Protein AF-A0A7W3VPL0-F1 (afdb_monomer_lite)

pLDDT: mean 86.55, std 11.06, range [45.59, 95.31]

Sequence (67 aa):
MCNNKREVHHKLPLDDGGTNDFSNLVLIKNDPYHQALTNYQKKVTKGMSAGESKTVTWYTMEGNIYP

Secondary structure (DSSP, 8-state):
-----EEEEESS-GGGT--S-GGGEEEEEIIIIIHHHHHHHHHHHTTPPTT--------PPP-----

Radius of gyration: 13.16 Å; chains: 1; bounding box: 36×17×41 Å

Foldseek 3Di:
DQDQDKDKDFLQDVVRVTDPDQVRIAIGRVPPPVVVLVVVVCVVCPPDDVPDDDDDDHDGDDHHDDD

Structure (mmCIF, N/CA/C/O backbone):
data_AF-A0A7W3VPL0-F1
#
_entry.id   AF-A0A7W3VPL0-F1
#
loop_
_atom_site.group_PDB
_atom_site.id
_atom_site.type_symbol
_atom_site.label_atom_id
_atom_site.label_alt_id
_atom_site.label_comp_id
_atom_site.label_asym_id
_atom_site.label_entity_id
_atom_site.label_seq_id
_atom_site.pdbx_PDB_ins_code
_atom_site.Cartn_x
_atom_site.Cartn_y
_atom_site.Cartn_z
_atom_site.occupancy
_atom_site.B_iso_or_equiv
_atom_site.auth_seq_id
_atom_site.auth_comp_id
_atom_site.auth_asym_id
_atom_site.auth_atom_id
_atom_site.pdbx_PDB_model_num
ATOM 1 N N . MET A 1 1 ? 1.331 2.450 -27.200 1.00 45.59 1 MET A N 1
ATOM 2 C CA . MET A 1 1 ? 2.616 2.649 -26.492 1.00 45.59 1 MET A CA 1
ATOM 3 C C . MET A 1 1 ? 2.455 2.100 -25.082 1.00 45.59 1 MET A C 1
ATOM 5 O O . MET A 1 1 ? 1.515 2.505 -24.413 1.00 45.59 1 MET A O 1
ATOM 9 N N . CYS A 1 2 ? 3.271 1.134 -24.652 1.00 52.25 2 CYS A N 1
ATOM 10 C CA . CYS A 1 2 ? 3.196 0.629 -23.277 1.00 52.25 2 CYS A CA 1
ATOM 11 C C . CYS A 1 2 ? 3.843 1.679 -22.366 1.00 52.25 2 CYS A C 1
ATOM 13 O O . CYS A 1 2 ? 5.026 1.976 -22.515 1.00 52.25 2 CYS A O 1
ATOM 15 N N . ASN A 1 3 ? 3.056 2.315 -21.502 1.00 58.06 3 ASN A N 1
ATOM 16 C CA . ASN A 1 3 ? 3.537 3.409 -20.668 1.00 58.06 3 ASN A CA 1
ATOM 17 C C . ASN A 1 3 ? 4.465 2.832 -19.582 1.00 58.06 3 ASN A C 1
ATOM 19 O O . ASN A 1 3 ? 4.028 2.032 -18.754 1.00 58.06 3 ASN A O 1
ATOM 23 N N . ASN A 1 4 ? 5.745 3.215 -19.580 1.00 75.62 4 ASN A N 1
ATOM 24 C CA . ASN A 1 4 ? 6.752 2.733 -18.620 1.00 75.62 4 ASN A CA 1
ATOM 25 C C . ASN A 1 4 ? 6.663 3.433 -17.251 1.00 75.62 4 ASN A C 1
ATOM 27 O O . ASN A 1 4 ? 7.618 3.416 -16.476 1.00 75.62 4 ASN A O 1
ATOM 31 N N . LYS A 1 5 ? 5.517 4.053 -16.941 1.00 87.88 5 LYS A N 1
ATOM 32 C CA . LYS A 1 5 ? 5.286 4.759 -15.681 1.00 87.88 5 LYS A CA 1
ATOM 33 C C . LYS A 1 5 ? 5.398 3.784 -14.507 1.00 87.88 5 LYS A C 1
ATOM 35 O O . LYS A 1 5 ? 4.683 2.778 -14.456 1.00 87.88 5 LYS A O 1
ATOM 40 N N . ARG A 1 6 ? 6.274 4.108 -13.558 1.00 89.56 6 ARG A N 1
ATOM 41 C CA . ARG A 1 6 ? 6.403 3.415 -12.276 1.00 89.56 6 ARG A CA 1
ATOM 42 C C . ARG A 1 6 ? 6.041 4.354 -11.135 1.00 89.56 6 ARG A C 1
ATOM 44 O O . ARG A 1 6 ? 6.231 5.560 -11.256 1.00 89.56 6 ARG A O 1
ATOM 51 N N . GLU A 1 7 ? 5.513 3.790 -10.062 1.00 91.25 7 GLU A N 1
ATOM 52 C CA . GLU A 1 7 ? 5.134 4.509 -8.845 1.00 91.25 7 GLU A CA 1
ATOM 53 C C . GLU A 1 7 ? 5.631 3.734 -7.623 1.00 91.25 7 GLU A C 1
ATOM 55 O O . GLU A 1 7 ? 5.855 2.520 -7.689 1.00 91.25 7 GLU A O 1
ATOM 60 N N . VAL A 1 8 ? 5.851 4.455 -6.526 1.00 91.69 8 VAL A N 1
ATOM 61 C CA . VAL A 1 8 ? 6.225 3.865 -5.240 1.00 91.69 8 VAL A CA 1
ATOM 62 C C . VAL A 1 8 ? 4.961 3.380 -4.538 1.00 91.69 8 VAL A C 1
ATOM 64 O O . VAL A 1 8 ? 3.965 4.098 -4.501 1.00 91.69 8 VAL A O 1
ATOM 67 N N . HIS A 1 9 ? 5.015 2.180 -3.968 1.00 91.75 9 HI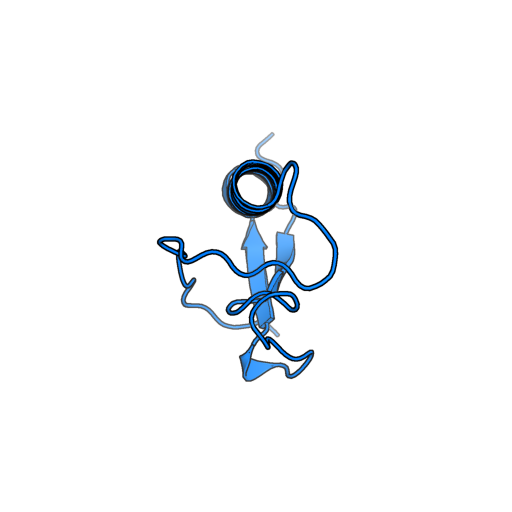S A N 1
ATOM 68 C CA . HIS A 1 9 ? 3.934 1.599 -3.176 1.00 91.75 9 HIS A CA 1
ATOM 69 C C . HIS A 1 9 ? 4.469 1.001 -1.874 1.00 91.75 9 HIS A C 1
ATOM 71 O O . HIS A 1 9 ? 5.623 0.569 -1.820 1.00 91.75 9 HIS A O 1
ATOM 77 N N . HIS A 1 10 ? 3.628 0.937 -0.843 1.00 92.75 10 HIS A N 1
ATOM 78 C CA . HIS A 1 10 ? 3.949 0.273 0.420 1.00 92.75 10 HIS A CA 1
ATOM 79 C C . HIS A 1 10 ? 3.730 -1.245 0.322 1.00 92.75 10 HIS A C 1
ATOM 81 O O . HIS A 1 10 ? 2.704 -1.692 -0.180 1.00 92.75 10 HIS A O 1
ATOM 87 N N . LYS A 1 11 ? 4.671 -2.058 0.811 1.00 90.56 11 LYS A N 1
ATOM 88 C CA . LYS A 1 11 ? 4.546 -3.527 0.850 1.00 90.56 11 LYS A CA 1
ATOM 89 C C . LYS A 1 11 ? 3.504 -3.954 1.889 1.00 90.56 11 LYS A C 1
ATOM 91 O O . LYS A 1 11 ? 2.619 -4.750 1.575 1.00 90.56 11 LYS A O 1
ATOM 96 N N . LEU A 1 12 ? 3.607 -3.386 3.092 1.00 91.06 12 LEU A N 1
ATOM 97 C CA . LEU A 1 12 ? 2.588 -3.400 4.139 1.00 91.06 12 LEU A CA 1
ATOM 98 C C . LEU A 1 12 ? 1.893 -2.026 4.150 1.00 91.06 12 LEU A C 1
ATOM 100 O O . LEU A 1 12 ? 2.591 -1.015 4.291 1.00 91.06 12 LEU A O 1
ATOM 104 N N . PRO A 1 13 ? 0.564 -1.947 3.970 1.00 91.31 13 PRO A N 1
ATOM 105 C CA . PRO A 1 13 ? -0.148 -0.676 3.914 1.00 91.31 13 PRO A CA 1
ATOM 106 C C . PRO A 1 13 ? -0.118 0.032 5.272 1.00 91.31 13 PRO A C 1
ATOM 108 O O . PRO A 1 13 ? -0.062 -0.607 6.320 1.00 91.31 13 PRO A O 1
ATOM 111 N N . LEU A 1 14 ? -0.201 1.365 5.258 1.00 92.00 14 LEU A N 1
ATOM 112 C CA . LEU A 1 14 ? -0.209 2.174 6.485 1.00 92.00 14 LEU A CA 1
ATOM 113 C C . LEU A 1 14 ? -1.379 1.812 7.418 1.00 92.00 14 LEU A C 1
ATOM 115 O O . LEU A 1 14 ? -1.214 1.819 8.634 1.00 92.00 14 LEU A O 1
ATOM 119 N N . ASP A 1 15 ? -2.526 1.435 6.846 1.00 89.44 15 ASP A N 1
ATOM 120 C CA . ASP A 1 15 ? -3.719 1.011 7.593 1.00 89.44 15 ASP A CA 1
ATOM 121 C C . ASP A 1 15 ? -3.500 -0.292 8.395 1.00 89.44 15 ASP A C 1
ATOM 123 O O . ASP A 1 15 ? -4.249 -0.562 9.328 1.00 89.44 15 ASP A O 1
ATOM 127 N N . ASP A 1 16 ? -2.478 -1.085 8.047 1.00 89.88 16 ASP A N 1
ATOM 128 C CA . ASP A 1 16 ? -2.106 -2.354 8.700 1.00 89.88 16 ASP A CA 1
ATOM 129 C C . ASP A 1 16 ? -0.734 -2.252 9.402 1.00 89.88 16 ASP A C 1
ATOM 131 O O . ASP A 1 16 ? -0.013 -3.231 9.572 1.00 89.88 16 ASP A O 1
ATOM 135 N N . GLY A 1 17 ? -0.330 -1.031 9.777 1.00 91.50 17 GLY A N 1
ATOM 136 C CA . GLY A 1 17 ? 0.908 -0.780 10.524 1.00 91.50 17 GLY A CA 1
ATOM 137 C C . GLY A 1 17 ? 2.173 -0.632 9.673 1.00 91.50 17 GLY A C 1
ATOM 138 O O . GLY A 1 17 ? 3.278 -0.622 10.216 1.00 91.50 17 GLY A O 1
ATOM 139 N N . GLY A 1 18 ? 2.042 -0.493 8.352 1.00 92.31 18 GLY A N 1
ATOM 140 C CA . GLY A 1 18 ? 3.153 -0.121 7.479 1.00 92.31 18 GLY A CA 1
ATOM 141 C C . GLY A 1 18 ? 3.795 1.218 7.858 1.00 92.31 18 GLY A C 1
ATOM 142 O O . GLY A 1 18 ? 3.143 2.116 8.388 1.00 92.31 18 GLY A O 1
ATOM 143 N N . THR A 1 19 ? 5.079 1.376 7.536 1.00 95.19 19 THR A N 1
ATOM 144 C CA . THR A 1 19 ? 5.843 2.616 7.757 1.00 95.19 19 THR A CA 1
ATOM 145 C C . THR A 1 19 ? 6.330 3.217 6.436 1.00 95.19 19 THR A C 1
ATOM 147 O O . THR A 1 19 ? 6.228 2.596 5.377 1.00 95.19 19 THR A O 1
ATOM 150 N N . ASN A 1 20 ? 6.898 4.424 6.490 1.00 93.75 20 ASN A N 1
ATOM 151 C CA . ASN A 1 20 ? 7.561 5.058 5.344 1.00 93.75 20 ASN A CA 1
ATOM 152 C C . ASN A 1 20 ? 9.038 4.648 5.193 1.00 93.75 20 ASN A C 1
ATOM 154 O O . ASN A 1 20 ? 9.774 5.286 4.440 1.00 93.75 20 ASN A O 1
ATOM 158 N N . ASP A 1 21 ? 9.487 3.609 5.902 1.00 93.50 21 ASP A N 1
ATOM 159 C CA . ASP A 1 21 ? 10.850 3.101 5.762 1.00 93.50 21 ASP A CA 1
ATOM 160 C C . ASP A 1 21 ? 11.072 2.535 4.357 1.00 93.50 21 ASP A C 1
ATOM 162 O O . ASP A 1 21 ? 10.220 1.827 3.819 1.00 93.50 21 ASP A O 1
ATOM 166 N N . PHE A 1 22 ? 12.249 2.776 3.772 1.00 90.94 22 PHE A N 1
ATOM 167 C CA . PHE A 1 22 ? 12.599 2.278 2.433 1.00 90.94 22 PHE A CA 1
ATOM 168 C C . PHE A 1 22 ? 12.448 0.756 2.291 1.00 90.94 22 PHE A C 1
ATOM 170 O O . PHE A 1 22 ? 12.138 0.266 1.207 1.00 90.94 22 PHE A O 1
ATOM 177 N N . SER A 1 23 ? 12.617 0.002 3.380 1.00 90.56 23 SER A N 1
ATOM 178 C CA . SER A 1 23 ? 12.388 -1.446 3.410 1.00 90.56 23 SER A CA 1
ATOM 179 C C . SER A 1 23 ? 10.925 -1.827 3.137 1.00 90.56 23 SER A C 1
ATOM 181 O O . SER A 1 23 ? 10.683 -2.874 2.526 1.00 90.56 23 SER A O 1
ATOM 183 N N . ASN A 1 24 ? 9.970 -0.969 3.517 1.00 91.88 24 ASN A N 1
ATOM 184 C CA . ASN A 1 24 ? 8.532 -1.132 3.293 1.00 91.88 24 ASN A CA 1
ATOM 185 C C . ASN A 1 24 ? 8.054 -0.537 1.959 1.00 91.88 24 ASN A C 1
ATOM 187 O O . ASN A 1 24 ? 6.869 -0.600 1.649 1.00 91.88 24 ASN A O 1
ATOM 191 N N . LEU A 1 25 ? 8.939 0.031 1.144 1.00 91.50 25 LEU A N 1
ATOM 192 C CA . LEU A 1 25 ? 8.570 0.641 -0.127 1.00 91.50 25 LEU A CA 1
ATOM 193 C C . LEU A 1 25 ? 9.073 -0.198 -1.308 1.00 91.50 25 LEU A C 1
ATOM 195 O O . LEU A 1 25 ? 10.102 -0.874 -1.238 1.00 91.50 25 LEU A O 1
ATOM 199 N N . VAL A 1 26 ? 8.335 -0.168 -2.414 1.00 91.12 26 VAL A N 1
ATOM 200 C CA . VAL A 1 26 ? 8.690 -0.859 -3.657 1.00 91.12 26 VAL A CA 1
ATOM 201 C C . VAL A 1 26 ? 8.325 -0.007 -4.867 1.00 91.12 26 VAL A C 1
ATOM 203 O O . VAL A 1 26 ? 7.298 0.669 -4.876 1.00 91.12 26 VAL A O 1
ATOM 206 N N . LEU A 1 27 ? 9.167 -0.038 -5.903 1.00 91.06 27 LEU A N 1
ATOM 207 C CA . LEU A 1 27 ? 8.887 0.617 -7.177 1.00 91.06 27 LEU A CA 1
ATOM 208 C C . LEU A 1 27 ? 8.199 -0.367 -8.129 1.00 91.06 27 LEU A C 1
ATOM 210 O O . LEU A 1 27 ? 8.812 -1.342 -8.565 1.00 91.06 27 LEU A O 1
ATOM 214 N N . ILE A 1 28 ? 6.952 -0.089 -8.507 1.00 89.62 28 ILE A N 1
ATOM 215 C CA . ILE A 1 28 ? 6.149 -0.997 -9.338 1.00 89.62 28 ILE A CA 1
ATOM 216 C C . ILE A 1 28 ? 5.584 -0.303 -10.570 1.00 89.62 28 ILE A C 1
ATOM 218 O O . ILE A 1 28 ? 5.400 0.913 -10.600 1.00 89.62 28 ILE A O 1
ATOM 222 N N . LYS A 1 29 ? 5.312 -1.076 -11.627 1.00 89.19 29 LYS A N 1
ATOM 223 C CA . LYS A 1 29 ? 4.662 -0.541 -12.830 1.00 89.19 29 LYS A CA 1
ATOM 224 C C . LYS A 1 29 ? 3.243 -0.094 -12.475 1.00 89.19 29 LYS A C 1
ATOM 226 O O . LYS A 1 29 ? 2.491 -0.852 -11.864 1.00 89.19 29 LYS A O 1
ATOM 231 N N . ASN A 1 30 ? 2.881 1.119 -12.893 1.00 88.38 30 ASN A N 1
ATOM 232 C CA . ASN A 1 30 ? 1.580 1.692 -12.569 1.00 88.38 30 ASN A CA 1
ATOM 233 C C . ASN A 1 30 ? 0.424 0.832 -13.119 1.00 88.38 30 ASN A C 1
ATOM 235 O O . ASN A 1 30 ? -0.515 0.495 -12.402 1.00 88.38 30 ASN A O 1
ATOM 239 N N . ASP A 1 31 ? 0.517 0.455 -14.395 1.00 85.88 31 ASP A N 1
ATOM 240 C CA . ASP A 1 31 ? -0.4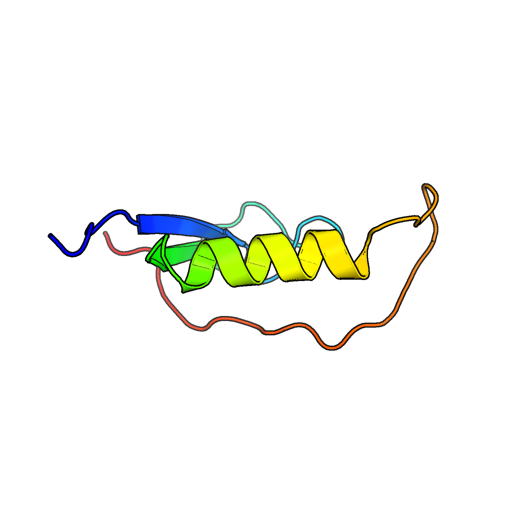80 -0.355 -15.098 1.00 85.88 31 ASP A CA 1
ATOM 241 C C . ASP A 1 31 ? 0.109 -1.729 -15.488 1.00 85.88 31 ASP A C 1
ATOM 243 O O . ASP A 1 31 ? 1.121 -1.764 -16.206 1.00 85.88 31 ASP A O 1
ATOM 247 N N . PRO A 1 32 ? -0.462 -2.860 -15.026 1.00 86.81 32 PRO A N 1
ATOM 248 C CA . PRO A 1 32 ? -1.713 -2.969 -14.254 1.00 86.81 32 PRO A CA 1
ATOM 249 C C . PRO A 1 32 ? -1.534 -3.001 -12.728 1.00 86.81 32 PRO A C 1
ATOM 251 O O . PRO A 1 32 ? -2.519 -2.943 -11.995 1.00 86.81 32 PRO A O 1
ATOM 254 N N . TYR A 1 33 ? -0.304 -3.135 -12.228 1.00 89.25 33 TYR A N 1
ATOM 255 C CA . TYR A 1 33 ? -0.077 -3.634 -10.869 1.00 89.25 33 TYR A CA 1
ATOM 256 C C . TYR A 1 33 ? -0.438 -2.636 -9.763 1.00 89.25 33 TYR A C 1
ATOM 258 O O . TYR A 1 33 ? -1.228 -2.975 -8.883 1.00 89.25 33 TYR A O 1
ATOM 266 N N . HIS A 1 34 ? 0.081 -1.404 -9.812 1.00 90.88 34 HIS A N 1
ATOM 267 C CA . HIS A 1 34 ? -0.214 -0.403 -8.775 1.00 90.88 34 HIS A CA 1
ATOM 268 C C . HIS A 1 34 ? -1.712 -0.092 -8.681 1.00 90.88 34 HIS A C 1
ATOM 270 O O . HIS A 1 34 ? -2.287 -0.035 -7.589 1.00 90.88 34 HIS A O 1
ATOM 276 N N . GLN A 1 35 ? -2.361 0.045 -9.840 1.00 90.50 35 GLN A N 1
ATOM 277 C CA . GLN A 1 35 ? -3.800 0.270 -9.915 1.00 90.50 35 GLN A CA 1
ATOM 278 C C . GLN A 1 35 ? -4.594 -0.904 -9.336 1.00 90.50 35 GLN A C 1
ATOM 280 O O . GLN A 1 35 ? -5.534 -0.681 -8.573 1.00 90.50 35 GLN A O 1
ATOM 285 N N . ALA A 1 36 ? -4.218 -2.147 -9.653 1.00 91.19 36 ALA A N 1
ATOM 286 C CA . ALA A 1 36 ? -4.900 -3.332 -9.140 1.00 91.19 36 ALA A CA 1
ATOM 287 C C . ALA A 1 36 ? -4.853 -3.410 -7.605 1.00 91.19 36 ALA A C 1
ATOM 289 O O . ALA A 1 36 ? -5.889 -3.629 -6.976 1.00 91.19 36 ALA A O 1
ATOM 290 N N . LEU A 1 37 ? -3.688 -3.160 -7.001 1.00 90.75 37 LEU A N 1
ATOM 291 C CA . LEU A 1 37 ? -3.513 -3.179 -5.543 1.00 90.75 37 LEU A CA 1
ATOM 292 C C . LEU A 1 37 ? -4.286 -2.062 -4.851 1.00 90.75 37 LEU A C 1
ATOM 294 O O . LEU A 1 37 ? -5.033 -2.318 -3.909 1.00 90.75 37 LEU A O 1
ATOM 298 N N . THR A 1 38 ? -4.191 -0.840 -5.376 1.00 90.62 38 THR A N 1
ATOM 299 C CA . THR A 1 38 ? -4.945 0.306 -4.853 1.00 90.62 38 THR A CA 1
ATOM 300 C C . THR A 1 38 ? -6.453 0.047 -4.904 1.00 90.62 38 THR A C 1
ATOM 302 O O . THR A 1 38 ? -7.183 0.348 -3.957 1.00 90.62 38 THR A O 1
ATOM 305 N N . ASN A 1 39 ? -6.943 -0.534 -6.002 1.00 93.50 39 ASN A N 1
ATOM 306 C CA . ASN A 1 39 ? -8.355 -0.880 -6.151 1.00 93.50 39 ASN A CA 1
ATOM 307 C C . ASN A 1 39 ? -8.772 -2.008 -5.204 1.00 93.50 39 ASN A C 1
ATOM 309 O O . ASN A 1 39 ? -9.878 -1.960 -4.664 1.00 93.50 39 ASN A O 1
ATOM 313 N N . TYR A 1 40 ? -7.903 -2.995 -4.973 1.00 93.12 40 TYR A N 1
ATOM 314 C CA . TYR A 1 40 ? -8.146 -4.042 -3.987 1.00 93.12 40 TYR A CA 1
ATOM 315 C C . TYR A 1 40 ? -8.250 -3.463 -2.574 1.00 93.12 40 TYR A C 1
ATOM 317 O O . TYR A 1 40 ? -9.264 -3.706 -1.922 1.00 93.12 40 TYR A O 1
ATOM 325 N N . GLN A 1 41 ? -7.293 -2.625 -2.148 1.00 91.62 41 GLN A N 1
ATOM 326 C CA . GLN A 1 41 ? -7.326 -1.950 -0.844 1.00 91.62 41 GLN A CA 1
ATOM 327 C C . GLN A 1 41 ? -8.639 -1.193 -0.655 1.00 91.62 41 GLN A C 1
ATOM 329 O O . GLN A 1 41 ? -9.389 -1.475 0.274 1.00 91.62 41 GLN A O 1
ATOM 334 N N . LYS A 1 42 ? -8.976 -0.312 -1.607 1.00 92.81 42 LYS A N 1
ATOM 335 C CA . LYS A 1 42 ? -10.230 0.453 -1.591 1.00 92.81 42 LYS A CA 1
ATOM 336 C C . LYS A 1 42 ? -11.458 -0.447 -1.523 1.00 92.81 42 LYS A C 1
ATOM 338 O O . LYS A 1 42 ? -12.422 -0.110 -0.847 1.00 92.81 42 LYS A O 1
ATOM 343 N N . LYS A 1 43 ? -11.458 -1.575 -2.238 1.00 94.94 43 LYS A N 1
ATOM 344 C CA . LYS A 1 43 ? -12.582 -2.517 -2.245 1.00 94.94 43 LYS A CA 1
ATOM 345 C C . LYS A 1 43 ? -12.751 -3.196 -0.889 1.00 94.94 43 LYS A C 1
ATOM 347 O O . LYS A 1 43 ? -13.886 -3.349 -0.447 1.00 94.94 43 LYS A O 1
ATOM 352 N N . VAL A 1 44 ? -11.660 -3.623 -0.252 1.00 93.31 44 VAL A N 1
ATOM 353 C CA . VAL A 1 44 ? -11.743 -4.373 1.007 1.00 93.31 44 VAL A CA 1
ATOM 354 C C . VAL A 1 44 ? -11.996 -3.485 2.222 1.00 93.31 44 VAL A C 1
ATOM 356 O O . VAL A 1 44 ? -12.655 -3.968 3.146 1.00 93.31 44 VAL A O 1
ATOM 359 N N . THR A 1 45 ? -11.554 -2.220 2.186 1.00 92.25 45 THR A N 1
ATOM 360 C CA . THR A 1 45 ? -11.780 -1.224 3.251 1.00 92.25 45 THR A CA 1
ATOM 361 C C . THR A 1 45 ? -13.061 -0.406 3.079 1.00 92.25 45 THR A C 1
ATOM 363 O O . THR A 1 45 ? -13.464 0.326 3.982 1.00 92.25 45 THR A O 1
ATOM 366 N N . LYS A 1 46 ? -13.748 -0.521 1.934 1.00 95.06 46 LYS A N 1
ATOM 367 C CA . LYS A 1 46 ? -14.993 0.212 1.679 1.00 95.06 46 LYS A CA 1
ATOM 368 C C . LYS A 1 46 ? -16.044 -0.087 2.751 1.00 95.06 46 LYS A C 1
ATOM 370 O O . LYS A 1 46 ? -16.448 -1.234 2.924 1.00 95.06 46 LYS A O 1
ATOM 375 N N . GLY A 1 47 ? -16.550 0.976 3.374 1.00 95.31 47 GLY A N 1
ATOM 376 C CA . GLY A 1 47 ? -17.618 0.903 4.372 1.00 95.31 47 GLY A CA 1
ATOM 377 C C . GLY A 1 47 ? -17.142 0.599 5.792 1.00 95.31 47 GLY A C 1
ATOM 378 O O . GLY A 1 47 ? -17.991 0.510 6.671 1.00 95.31 47 GLY A O 1
ATOM 379 N N . MET A 1 48 ? -15.830 0.470 6.020 1.00 95.06 4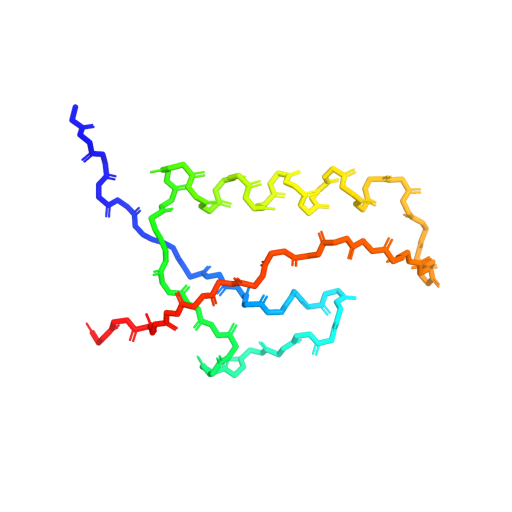8 MET A N 1
ATOM 380 C CA . MET A 1 48 ? -15.288 0.355 7.372 1.00 95.06 48 MET A CA 1
ATOM 381 C C . MET A 1 48 ? -15.436 1.676 8.132 1.00 95.06 48 MET A C 1
ATOM 383 O O . MET A 1 48 ? -15.235 2.759 7.573 1.00 95.06 48 MET A O 1
ATOM 387 N N . SER A 1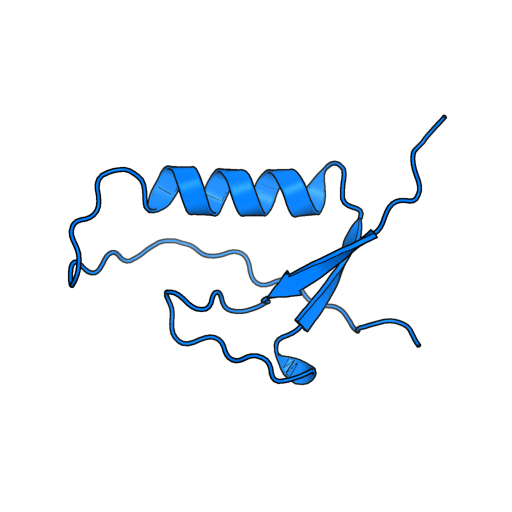 49 ? -15.768 1.574 9.415 1.00 95.25 49 SER A N 1
ATOM 388 C CA . SER A 1 49 ? -15.777 2.709 10.341 1.00 95.25 49 SER A CA 1
ATOM 389 C C . SER A 1 49 ? -14.384 2.953 10.930 1.00 95.25 49 SER A C 1
ATOM 391 O O . SER A 1 49 ? -13.546 2.054 10.984 1.00 95.25 49 SER A O 1
ATOM 393 N N . ALA A 1 50 ? -14.118 4.171 11.411 1.00 90.88 50 ALA A N 1
ATOM 394 C CA . ALA A 1 50 ? -12.864 4.460 12.106 1.00 90.88 50 ALA A CA 1
ATOM 395 C C . ALA A 1 50 ? -12.728 3.581 13.365 1.00 90.88 50 ALA A C 1
ATOM 397 O O . ALA A 1 50 ? -13.633 3.546 14.197 1.00 90.88 50 ALA A O 1
ATOM 398 N N . GLY A 1 51 ? -11.599 2.881 13.494 1.00 92.25 51 GLY A N 1
ATOM 399 C CA . GLY A 1 51 ? -11.338 1.936 14.587 1.00 92.25 51 GLY A CA 1
ATOM 400 C C . GLY A 1 51 ? -11.870 0.517 14.356 1.00 92.25 51 GLY A C 1
ATOM 401 O O . GLY A 1 51 ? -11.640 -0.352 15.193 1.00 92.25 51 GLY A O 1
ATOM 402 N N . GLU A 1 52 ? -12.556 0.259 13.240 1.00 94.00 52 GLU A N 1
ATOM 403 C CA . GLU A 1 52 ? -12.946 -1.094 12.844 1.00 94.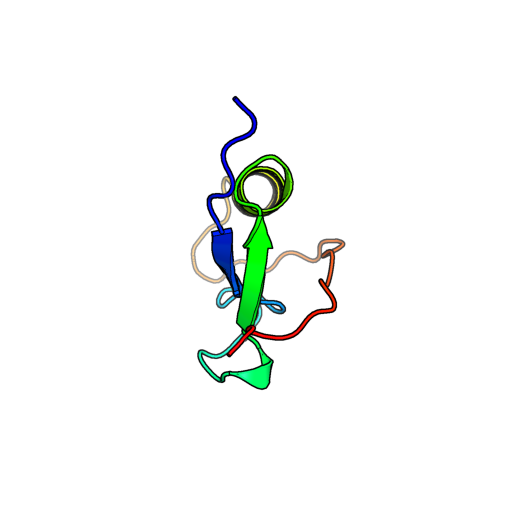00 52 GLU A CA 1
ATOM 404 C C . GLU A 1 52 ? -11.739 -1.875 12.309 1.00 94.00 52 GLU A C 1
ATOM 406 O O . GLU A 1 52 ? -10.921 -1.338 11.561 1.00 94.00 52 GLU A O 1
ATOM 411 N N . SER A 1 53 ? -11.665 -3.164 12.643 1.00 93.12 53 SER A N 1
ATOM 412 C CA . SER A 1 53 ? -10.622 -4.071 12.159 1.00 93.12 53 SER A CA 1
ATOM 413 C C . SER A 1 53 ? -11.220 -5.172 11.295 1.00 93.12 53 SER A C 1
ATOM 415 O O . SER A 1 53 ? -12.276 -5.725 11.604 1.00 93.12 53 SER A O 1
ATOM 417 N N . LYS A 1 54 ? -10.509 -5.537 10.226 1.00 91.75 54 LYS A N 1
ATOM 418 C CA . LYS A 1 54 ? -10.917 -6.596 9.303 1.00 91.75 54 LYS A CA 1
ATOM 419 C C . LYS A 1 54 ? -9.707 -7.398 8.850 1.00 91.75 54 LYS A C 1
ATOM 421 O O . LYS A 1 54 ? -8.739 -6.835 8.355 1.00 91.75 54 LYS A 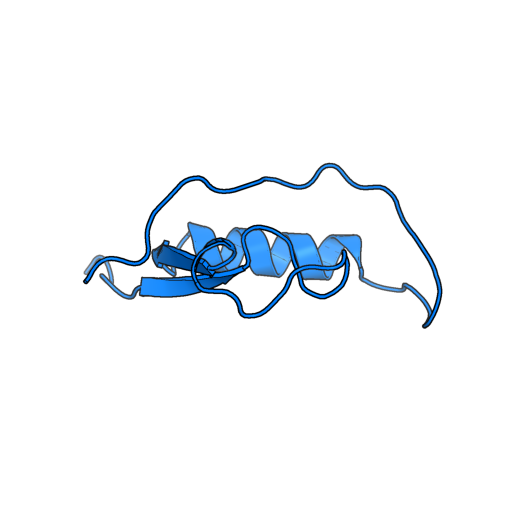O 1
ATOM 426 N N . THR A 1 55 ? -9.788 -8.720 8.952 1.00 92.94 55 THR A N 1
ATOM 427 C CA . THR A 1 55 ? -8.762 -9.614 8.407 1.00 92.94 55 THR A CA 1
ATOM 428 C C . THR A 1 55 ? -9.029 -9.872 6.929 1.00 92.94 55 THR A C 1
ATOM 430 O O . THR A 1 55 ? -10.133 -10.261 6.544 1.00 92.94 55 THR A O 1
ATOM 433 N N . VAL A 1 56 ? -8.013 -9.671 6.093 1.00 90.25 56 VAL A N 1
ATOM 434 C CA . VAL A 1 56 ? -8.073 -9.919 4.650 1.00 90.25 56 VAL A CA 1
ATOM 435 C C . VAL A 1 56 ? -6.812 -10.632 4.194 1.00 90.25 56 VAL A C 1
ATOM 437 O O . VAL A 1 56 ? -5.751 -10.485 4.792 1.00 90.25 56 VAL A O 1
ATOM 440 N N . THR A 1 57 ? -6.902 -11.382 3.100 1.00 87.62 57 THR A N 1
ATOM 441 C CA . THR A 1 57 ? -5.697 -11.861 2.421 1.00 87.62 57 THR A CA 1
ATOM 442 C C . THR A 1 57 ? -5.042 -10.674 1.727 1.00 87.62 57 THR A C 1
ATOM 444 O O . THR A 1 57 ? -5.629 -10.092 0.811 1.00 87.62 57 THR A O 1
ATOM 447 N N . TRP A 1 58 ? -3.849 -10.294 2.172 1.00 86.81 58 TRP A N 1
ATOM 448 C CA . TRP A 1 58 ? -3.073 -9.224 1.557 1.00 86.81 58 TRP A CA 1
ATOM 449 C C . TRP A 1 58 ? -1.962 -9.804 0.684 1.00 86.81 58 TRP A C 1
ATOM 451 O O . TRP A 1 58 ? -1.282 -10.748 1.082 1.00 86.81 58 TRP A O 1
ATOM 461 N N . TYR A 1 59 ? -1.780 -9.244 -0.510 1.00 79.50 59 TYR A N 1
ATOM 462 C CA . TYR A 1 59 ? -0.660 -9.608 -1.371 1.00 79.50 59 TYR A CA 1
ATOM 463 C C . TYR A 1 59 ? 0.555 -8.769 -0.991 1.00 79.50 59 TYR A C 1
ATOM 465 O O . TYR A 1 59 ? 0.579 -7.560 -1.220 1.00 79.50 59 TYR A O 1
ATOM 473 N N . THR A 1 60 ? 1.580 -9.412 -0.442 1.00 73.38 60 THR A N 1
ATOM 474 C CA . THR A 1 60 ? 2.890 -8.790 -0.273 1.00 73.38 60 THR A CA 1
ATOM 475 C C . THR A 1 60 ? 3.646 -8.832 -1.596 1.00 73.38 60 THR A C 1
ATOM 477 O O . THR A 1 60 ? 3.708 -9.854 -2.278 1.00 73.38 60 THR A O 1
ATOM 480 N N . MET A 1 61 ? 4.202 -7.688 -1.988 1.00 76.88 61 MET A N 1
ATOM 481 C CA . MET A 1 61 ? 5.061 -7.596 -3.163 1.00 76.88 61 MET A CA 1
ATOM 482 C C . MET A 1 61 ? 6.519 -7.690 -2.756 1.00 76.88 61 MET A C 1
ATOM 484 O O . MET A 1 61 ? 6.984 -6.950 -1.886 1.00 76.88 61 MET A O 1
ATOM 488 N N . GLU A 1 62 ? 7.258 -8.539 -3.455 1.00 71.19 62 GLU A N 1
ATOM 489 C CA . GLU A 1 62 ? 8.710 -8.551 -3.378 1.00 71.19 62 GLU A CA 1
ATOM 490 C C . GLU A 1 62 ? 9.303 -7.585 -4.407 1.00 71.19 62 GLU A C 1
ATOM 492 O O . GLU A 1 62 ? 8.816 -7.460 -5.532 1.00 71.19 62 GLU A O 1
ATOM 497 N N . GLY A 1 63 ? 10.352 -6.866 -4.013 1.00 70.31 63 GLY A N 1
ATOM 498 C CA . GLY A 1 63 ? 11.033 -5.924 -4.891 1.00 70.31 63 GLY A CA 1
ATOM 499 C C . GLY A 1 63 ? 11.815 -4.851 -4.143 1.00 70.31 63 GLY A C 1
ATOM 500 O O . GLY A 1 63 ? 11.588 -4.588 -2.957 1.00 70.31 63 GLY A O 1
ATOM 501 N N . ASN A 1 64 ? 12.729 -4.223 -4.879 1.00 65.81 64 ASN A N 1
ATOM 502 C CA . ASN A 1 64 ? 13.558 -3.118 -4.412 1.00 65.81 64 ASN A CA 1
ATOM 503 C C . ASN A 1 64 ? 13.079 -1.805 -5.034 1.00 65.81 64 ASN A C 1
ATOM 505 O O . ASN A 1 64 ? 12.569 -1.780 -6.159 1.00 65.81 64 ASN A O 1
ATOM 509 N N . ILE A 1 65 ? 13.295 -0.699 -4.325 1.00 73.44 65 ILE A N 1
ATOM 510 C CA . ILE A 1 65 ? 13.359 0.604 -4.981 1.00 73.44 65 ILE A CA 1
ATOM 511 C C . ILE A 1 65 ? 14.624 0.568 -5.842 1.00 73.44 65 ILE A C 1
ATOM 513 O O . ILE A 1 65 ? 15.722 0.377 -5.323 1.00 73.44 65 ILE A O 1
ATOM 517 N N . TYR A 1 66 ? 14.453 0.633 -7.164 1.00 56.59 66 TYR A N 1
ATOM 518 C CA . TYR A 1 66 ? 15.583 0.819 -8.076 1.00 56.59 66 TYR A CA 1
ATOM 519 C C . TYR A 1 66 ? 16.344 2.094 -7.668 1.00 56.59 66 TYR A C 1
ATOM 521 O O . TYR A 1 66 ? 15.668 3.074 -7.343 1.00 56.59 66 TYR A O 1
ATOM 529 N N . PRO A 1 67 ? 17.691 2.104 -7.685 1.00 63.16 67 PRO A N 1
ATOM 530 C CA . PRO A 1 67 ? 18.428 3.362 -7.673 1.00 63.16 67 PRO A CA 1
ATOM 531 C C . PRO A 1 67 ? 18.102 4.203 -8.915 1.00 63.16 67 PRO A C 1
ATOM 533 O O . PRO A 1 67 ? 17.805 3.606 -9.980 1.00 63.16 67 PRO A O 1
#